Protein AF-Q2J9I0-F1 (afdb_monomer_lite)

Radius of gyration: 31.35 Å; chains: 1; bounding box: 53×67×74 Å

Organism: Frankia casuarinae (strain DSM 45818 / CECT 9043 / HFP020203 / CcI3) (NCBI:txid106370)

pLDDT: mean 77.94, std 21.4, range [38.56, 98.56]

Sequence (114 aa):
MDGHRFVVWDADGQPLGAFADFDTAHEWAHGRMRQALTRLPLTVDDRVAKVSRRLSHARCELVAWAEFAVLPGCDLPSLHRPSTATADSTPAHEHHDHRHPHPSRAVRSPRGSA

Structure (mmCIF, N/CA/C/O backbone):
data_AF-Q2J9I0-F1
#
_entry.id   AF-Q2J9I0-F1
#
loop_
_atom_site.group_PDB
_atom_site.id
_atom_site.type_symbol
_atom_site.label_atom_id
_atom_site.label_alt_id
_atom_site.label_comp_id
_atom_site.label_asym_id
_atom_site.label_entity_id
_atom_site.label_seq_id
_atom_site.pdbx_PDB_ins_code
_atom_site.Cartn_x
_atom_site.Cartn_y
_atom_site.Cartn_z
_atom_site.occupancy
_atom_site.B_iso_or_equiv
_atom_site.auth_seq_id
_atom_site.auth_comp_id
_atom_site.auth_asym_id
_atom_site.auth_atom_id
_atom_site.pdbx_PDB_model_num
ATOM 1 N N . MET A 1 1 ? 7.738 11.409 -16.083 1.00 46.25 1 MET A N 1
ATOM 2 C CA . MET A 1 1 ? 7.411 10.086 -15.518 1.00 46.25 1 MET A CA 1
ATOM 3 C C . MET A 1 1 ? 6.970 10.338 -14.101 1.00 46.25 1 MET A C 1
ATOM 5 O O . MET A 1 1 ? 7.760 10.881 -13.338 1.00 46.25 1 MET A O 1
ATOM 9 N N . ASP A 1 2 ? 5.704 10.071 -13.810 1.00 57.34 2 ASP A N 1
ATOM 10 C CA . ASP A 1 2 ? 5.081 10.424 -12.537 1.00 57.34 2 ASP A CA 1
ATOM 11 C C . ASP A 1 2 ? 5.796 9.682 -11.406 1.00 57.34 2 ASP A C 1
ATOM 13 O O . ASP A 1 2 ? 5.762 8.456 -11.326 1.00 57.34 2 ASP A O 1
ATOM 17 N N . GLY A 1 3 ? 6.536 10.438 -10.592 1.00 70.69 3 GLY A N 1
ATOM 18 C CA . GLY A 1 3 ? 7.537 9.951 -9.637 1.00 70.69 3 GLY A CA 1
ATOM 19 C C . GLY A 1 3 ? 6.978 9.208 -8.424 1.00 70.69 3 GLY A C 1
ATOM 20 O O . GLY A 1 3 ? 7.664 9.118 -7.415 1.00 70.69 3 GLY A O 1
ATOM 21 N N . HIS A 1 4 ? 5.753 8.688 -8.503 1.00 82.44 4 HIS A N 1
ATOM 22 C CA . HIS A 1 4 ? 5.077 7.996 -7.415 1.00 82.44 4 HIS A CA 1
ATOM 23 C C . HIS A 1 4 ? 4.817 6.537 -7.801 1.00 82.44 4 HIS A C 1
ATOM 25 O O . HIS A 1 4 ? 3.822 6.210 -8.447 1.00 82.44 4 HIS A O 1
ATOM 31 N N . ARG A 1 5 ? 5.749 5.658 -7.420 1.00 93.88 5 ARG A N 1
ATOM 32 C CA . ARG A 1 5 ? 5.692 4.211 -7.679 1.00 93.88 5 ARG A CA 1
ATOM 33 C C . ARG A 1 5 ? 4.739 3.485 -6.731 1.00 93.88 5 ARG A C 1
ATOM 35 O O . ARG A 1 5 ? 4.106 2.513 -7.142 1.00 93.88 5 ARG A O 1
ATOM 42 N N . PHE A 1 6 ? 4.664 3.941 -5.484 1.00 97.94 6 PHE A N 1
ATOM 43 C CA . PHE A 1 6 ? 3.933 3.270 -4.417 1.00 97.94 6 PHE A CA 1
ATOM 44 C C . PHE A 1 6 ? 2.647 4.021 -4.108 1.00 97.94 6 PHE A C 1
ATOM 46 O O . PHE A 1 6 ? 2.675 5.229 -3.882 1.00 97.94 6 PHE A O 1
ATOM 53 N N . VAL A 1 7 ? 1.520 3.316 -4.074 1.00 98.12 7 VAL A N 1
ATOM 54 C CA . VAL A 1 7 ? 0.216 3.917 -3.759 1.00 98.12 7 VAL A CA 1
ATOM 55 C C . VAL A 1 7 ? -0.366 3.237 -2.536 1.00 98.12 7 VAL A C 1
ATOM 57 O O . VAL A 1 7 ? -0.401 2.012 -2.471 1.00 98.12 7 VAL A O 1
ATOM 60 N N . VAL A 1 8 ? -0.811 4.028 -1.564 1.00 98.38 8 VAL A N 1
ATOM 61 C CA . VAL A 1 8 ? -1.473 3.521 -0.362 1.00 98.38 8 VAL A CA 1
ATOM 62 C 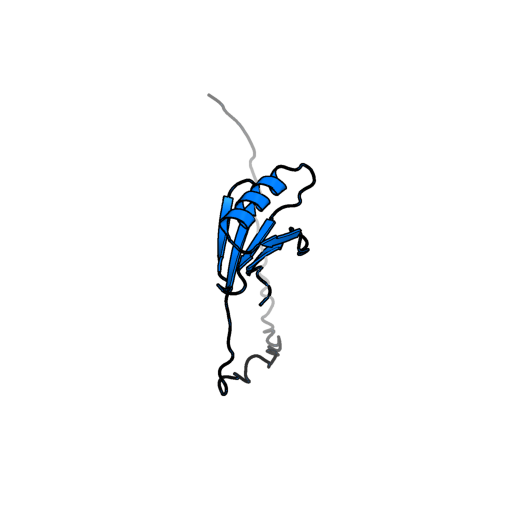C . VAL A 1 8 ? -2.979 3.595 -0.553 1.00 98.38 8 VAL A C 1
ATOM 64 O O . VAL A 1 8 ? -3.505 4.655 -0.884 1.00 98.38 8 VAL A O 1
ATOM 67 N N . TRP A 1 9 ? -3.664 2.488 -0.303 1.00 98.38 9 TRP A N 1
ATOM 68 C CA . TRP A 1 9 ? -5.107 2.327 -0.430 1.00 98.38 9 TRP A CA 1
ATOM 69 C C . TRP A 1 9 ? -5.731 1.999 0.922 1.00 98.38 9 TRP A C 1
ATOM 71 O O . TRP A 1 9 ? -5.104 1.336 1.757 1.00 98.38 9 TRP A O 1
ATOM 81 N N . ASP A 1 10 ? -6.965 2.445 1.132 1.00 97.38 10 ASP A N 1
ATOM 82 C CA . ASP A 1 10 ? -7.787 1.976 2.244 1.00 97.38 10 ASP A CA 1
ATOM 83 C C . ASP A 1 10 ? -8.492 0.644 1.938 1.00 97.38 10 ASP A C 1
ATOM 85 O O . ASP A 1 10 ? -8.355 0.059 0.860 1.00 97.38 10 ASP A O 1
ATOM 89 N N . ALA A 1 11 ? -9.247 0.155 2.922 1.00 96.06 11 ALA A N 1
ATOM 90 C CA . ALA A 1 11 ? -9.997 -1.093 2.829 1.00 96.06 11 ALA A CA 1
ATOM 91 C C . ALA A 1 11 ? -11.130 -1.058 1.787 1.00 96.06 11 ALA A C 1
ATOM 93 O O . ALA A 1 11 ? -11.565 -2.116 1.333 1.00 96.06 11 ALA A O 1
ATOM 94 N N . ASP A 1 12 ? -11.593 0.137 1.419 1.00 96.12 12 ASP A N 1
ATOM 95 C CA . ASP A 1 12 ? -12.662 0.370 0.448 1.00 96.12 12 ASP A CA 1
ATOM 96 C C . ASP A 1 12 ? -12.093 0.591 -0.976 1.00 96.12 12 ASP A C 1
ATOM 98 O O . ASP A 1 12 ? -12.837 0.837 -1.927 1.00 96.12 12 ASP A O 1
ATOM 102 N N . GLY A 1 13 ? -10.768 0.476 -1.145 1.00 95.62 13 GLY A N 1
ATOM 103 C CA . GLY A 1 13 ? -10.079 0.624 -2.426 1.00 95.62 13 GLY A CA 1
ATOM 104 C C . GLY A 1 13 ? -9.887 2.075 -2.865 1.00 95.62 13 GLY A C 1
ATOM 105 O O . GLY A 1 13 ? -9.644 2.321 -4.047 1.00 95.62 13 GLY A O 1
ATOM 106 N N . GLN A 1 14 ? -9.991 3.046 -1.953 1.00 96.94 14 GLN A N 1
ATOM 107 C CA . GLN A 1 14 ? -9.715 4.451 -2.252 1.00 96.94 14 GLN A CA 1
ATOM 108 C C . GLN A 1 14 ? -8.230 4.779 -2.059 1.00 96.94 14 GLN A C 1
ATOM 110 O O . GLN A 1 14 ? -7.627 4.358 -1.065 1.00 96.94 14 GLN A O 1
ATOM 115 N N . PRO A 1 15 ? -7.615 5.543 -2.982 1.00 96.88 15 PRO A N 1
ATOM 116 C CA . PRO A 1 15 ? -6.226 5.947 -2.844 1.00 96.88 15 PRO A CA 1
ATOM 117 C C . PRO A 1 15 ? -6.116 7.026 -1.766 1.00 96.88 15 PRO A C 1
ATOM 119 O O . PRO A 1 15 ? -6.766 8.068 -1.833 1.00 96.88 15 PRO A O 1
ATOM 122 N N . LEU A 1 16 ? -5.260 6.791 -0.779 1.00 96.94 16 LEU A N 1
ATOM 123 C CA . LEU A 1 16 ? -4.998 7.722 0.313 1.00 96.94 16 LEU A CA 1
ATOM 124 C C . LEU A 1 16 ? -3.739 8.569 0.092 1.00 96.94 16 LEU A C 1
ATOM 126 O O . LEU A 1 16 ? -3.626 9.654 0.659 1.00 96.94 16 LEU A O 1
ATOM 130 N N . GLY A 1 17 ? -2.782 8.074 -0.694 1.00 96.31 17 GLY A N 1
ATOM 131 C CA . GLY A 1 17 ? -1.522 8.768 -0.952 1.00 96.31 17 GLY A CA 1
ATOM 132 C C . GLY A 1 17 ? -0.632 8.034 -1.948 1.00 96.31 17 GLY A C 1
ATOM 133 O O . GLY A 1 17 ? -0.779 6.828 -2.151 1.00 96.31 17 GLY A O 1
ATOM 134 N N . ALA A 1 18 ? 0.293 8.769 -2.564 1.00 97.38 18 ALA A N 1
ATOM 135 C CA . ALA A 1 18 ? 1.234 8.249 -3.549 1.00 97.38 18 ALA A CA 1
ATOM 136 C C . ALA A 1 18 ? 2.662 8.713 -3.220 1.00 97.38 18 ALA A C 1
ATOM 138 O O . ALA A 1 18 ? 2.893 9.876 -2.889 1.00 97.38 18 ALA A O 1
ATOM 139 N N . PHE A 1 19 ? 3.625 7.800 -3.307 1.00 97.31 19 PHE A N 1
ATOM 140 C CA . PHE A 1 19 ? 4.976 7.950 -2.767 1.00 97.31 19 PHE A CA 1
ATOM 141 C C . PHE A 1 19 ? 6.018 7.427 -3.760 1.00 97.31 19 PHE A C 1
ATOM 143 O O . PHE A 1 19 ? 5.752 6.508 -4.541 1.00 97.31 19 PHE A O 1
ATOM 150 N N . ALA A 1 20 ? 7.206 8.029 -3.747 1.00 95.69 20 ALA A N 1
ATOM 151 C CA . ALA A 1 20 ? 8.303 7.645 -4.635 1.00 95.69 20 ALA A CA 1
ATOM 152 C C . ALA A 1 20 ? 9.011 6.366 -4.168 1.00 95.69 20 ALA A C 1
ATOM 154 O O . ALA A 1 20 ? 9.419 5.543 -4.989 1.00 95.69 20 ALA A O 1
ATOM 155 N N . ASP A 1 21 ? 9.117 6.188 -2.854 1.00 95.50 21 ASP A N 1
ATOM 156 C CA . ASP A 1 21 ? 9.835 5.110 -2.191 1.00 95.50 21 ASP A CA 1
ATOM 157 C C . ASP A 1 21 ? 8.918 4.283 -1.274 1.00 95.50 21 ASP A C 1
ATOM 159 O O . ASP A 1 21 ? 7.880 4.746 -0.792 1.00 95.50 21 ASP A O 1
ATOM 163 N N . PHE A 1 22 ? 9.302 3.023 -1.069 1.00 96.69 22 PHE A N 1
ATOM 164 C CA . PHE A 1 22 ? 8.506 2.072 -0.300 1.00 96.69 22 PHE A CA 1
ATOM 165 C C . PHE A 1 22 ? 8.505 2.402 1.193 1.00 96.69 22 PHE A C 1
ATOM 167 O O . PHE A 1 22 ? 7.448 2.350 1.819 1.00 96.69 22 PHE A O 1
ATOM 174 N N . ASP A 1 23 ? 9.668 2.737 1.755 1.00 97.94 23 ASP A N 1
ATOM 175 C CA . ASP A 1 23 ? 9.829 2.922 3.198 1.00 97.94 23 ASP A CA 1
ATOM 176 C C . ASP A 1 23 ? 8.981 4.098 3.697 1.00 97.94 23 ASP A C 1
ATOM 178 O O . ASP A 1 23 ? 8.213 3.936 4.645 1.00 97.94 23 ASP A O 1
ATOM 182 N N . THR A 1 24 ? 8.979 5.228 2.984 1.00 98.12 24 THR A N 1
ATOM 183 C CA . THR A 1 24 ? 8.126 6.385 3.299 1.00 98.12 24 THR A CA 1
ATOM 184 C C . THR A 1 24 ? 6.644 6.033 3.206 1.00 98.12 24 THR A C 1
ATOM 186 O O . THR A 1 24 ? 5.868 6.383 4.099 1.00 98.12 24 THR A O 1
ATOM 189 N N . ALA A 1 25 ? 6.222 5.312 2.160 1.00 98.25 25 ALA A N 1
ATOM 190 C CA . ALA A 1 25 ? 4.830 4.879 2.022 1.00 98.25 25 ALA A CA 1
ATOM 191 C C . ALA A 1 25 ? 4.405 3.956 3.177 1.00 98.25 25 ALA A C 1
ATOM 193 O O . ALA A 1 25 ? 3.298 4.065 3.712 1.00 98.25 25 ALA A O 1
ATOM 194 N N . HIS A 1 26 ? 5.298 3.047 3.566 1.00 98.25 26 HIS A N 1
ATOM 195 C CA . HIS A 1 26 ? 5.065 2.048 4.597 1.00 98.25 26 HIS A CA 1
ATOM 196 C C . HIS A 1 26 ? 5.014 2.668 6.001 1.00 98.25 26 HIS A C 1
ATOM 198 O O . HIS A 1 26 ? 4.090 2.386 6.770 1.00 98.25 26 HIS A O 1
ATOM 204 N N . GLU A 1 27 ? 5.941 3.569 6.324 1.00 98.31 27 GLU A N 1
ATOM 205 C CA . GLU A 1 27 ? 5.932 4.335 7.573 1.00 98.31 27 GLU A CA 1
ATOM 206 C C . GLU A 1 27 ? 4.697 5.231 7.681 1.00 98.31 27 GLU A C 1
ATOM 208 O O . GLU A 1 27 ? 4.030 5.255 8.725 1.00 98.31 27 GLU A O 1
ATOM 213 N N . TRP A 1 28 ? 4.339 5.918 6.591 1.00 98.25 28 TRP A N 1
ATOM 214 C CA . TRP A 1 28 ? 3.123 6.721 6.530 1.00 98.25 28 TRP A CA 1
ATOM 215 C C . TRP A 1 28 ? 1.881 5.866 6.798 1.00 98.25 28 TRP A C 1
ATOM 217 O O . TRP A 1 28 ? 1.038 6.246 7.617 1.00 98.25 28 TRP A O 1
ATOM 227 N N . ALA A 1 29 ? 1.789 4.681 6.183 1.00 98.19 29 ALA A N 1
ATOM 228 C CA . ALA A 1 29 ? 0.682 3.754 6.400 1.00 98.19 29 ALA A CA 1
ATOM 229 C C . ALA A 1 29 ? 0.594 3.324 7.874 1.00 98.19 29 ALA A C 1
ATOM 231 O O . ALA A 1 29 ? -0.482 3.398 8.467 1.00 98.19 29 ALA A O 1
ATOM 232 N N . HIS A 1 30 ? 1.714 2.988 8.520 1.00 98.19 30 HIS A N 1
ATOM 233 C CA . HIS A 1 30 ? 1.742 2.710 9.962 1.00 98.19 30 HIS A CA 1
ATOM 234 C C . HIS A 1 30 ? 1.302 3.907 10.818 1.00 98.19 30 HIS A C 1
ATOM 236 O O . HIS A 1 30 ? 0.601 3.741 11.821 1.00 98.19 30 HIS A O 1
ATOM 242 N N . GLY A 1 31 ? 1.688 5.127 10.438 1.00 97.38 31 GLY A N 1
ATOM 243 C CA . GLY A 1 31 ? 1.173 6.360 11.033 1.00 97.38 31 GLY A CA 1
ATOM 244 C C . GLY A 1 31 ? -0.349 6.461 10.917 1.00 97.38 31 GLY A C 1
ATOM 245 O O . GLY A 1 31 ? -1.035 6.670 11.919 1.00 97.38 31 GLY A O 1
ATOM 246 N N . ARG A 1 32 ? -0.882 6.234 9.715 1.00 97.12 32 ARG A N 1
ATOM 247 C CA . ARG A 1 32 ? -2.315 6.288 9.409 1.00 97.12 32 ARG A CA 1
ATOM 248 C C . ARG A 1 32 ? -3.116 5.246 10.192 1.00 97.12 32 ARG A C 1
ATOM 250 O O . ARG A 1 32 ? -4.166 5.584 10.731 1.00 97.12 32 ARG A O 1
ATOM 257 N N . MET A 1 33 ? -2.616 4.019 10.338 1.00 96.12 33 MET A N 1
ATOM 258 C CA . MET A 1 33 ? -3.285 2.941 11.090 1.00 96.12 33 MET A CA 1
ATOM 259 C C . MET A 1 33 ? -3.525 3.251 12.570 1.00 96.12 33 MET A C 1
ATOM 261 O O . MET A 1 33 ? -4.408 2.661 13.183 1.00 96.12 33 MET A O 1
ATOM 265 N N . ARG A 1 34 ? -2.736 4.153 13.165 1.00 95.00 34 ARG A N 1
ATOM 266 C CA . ARG A 1 34 ? -2.889 4.552 14.574 1.00 95.00 34 ARG A CA 1
ATOM 267 C C . ARG A 1 34 ? -4.033 5.544 14.799 1.00 95.00 34 ARG A C 1
ATOM 269 O O . ARG A 1 34 ? -4.341 5.869 15.941 1.00 95.00 34 ARG A O 1
ATOM 276 N N . GLN A 1 35 ? -4.657 6.037 13.733 1.00 95.00 35 GLN A N 1
ATOM 277 C CA . GLN A 1 35 ? -5.767 6.978 13.819 1.00 95.00 35 GLN A CA 1
ATOM 278 C C . GLN A 1 35 ? -7.087 6.219 14.008 1.00 95.00 35 GLN A C 1
ATOM 280 O O . GLN A 1 35 ? -7.360 5.255 13.299 1.00 95.00 35 GLN A O 1
ATOM 285 N N . ALA A 1 36 ? -7.924 6.679 14.943 1.00 86.19 36 ALA A N 1
ATOM 286 C CA . ALA A 1 36 ? -9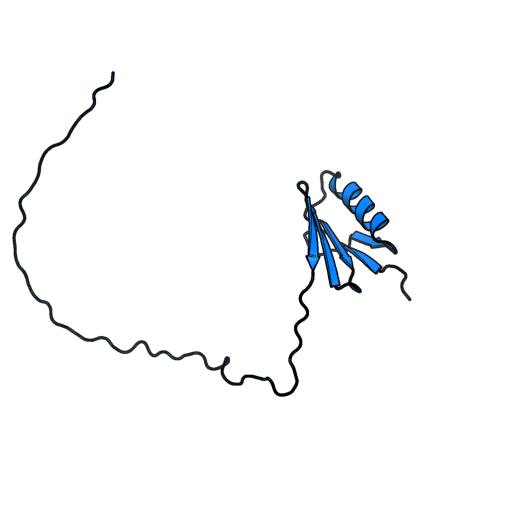.108 5.947 15.412 1.00 86.19 36 ALA A CA 1
ATOM 287 C C . ALA A 1 36 ? -10.149 5.611 14.325 1.00 86.19 36 ALA A C 1
ATOM 289 O O . ALA A 1 36 ? -10.916 4.668 14.486 1.00 86.19 36 ALA A O 1
ATOM 290 N N . LEU A 1 37 ? -10.191 6.377 13.232 1.00 90.38 37 LEU A N 1
ATOM 291 C CA . LEU A 1 37 ? -11.162 6.206 12.144 1.00 90.38 37 LEU A CA 1
ATOM 292 C C . LEU A 1 37 ? -10.586 5.484 10.920 1.00 90.38 37 LEU A C 1
ATOM 294 O O . LEU A 1 37 ? -11.276 5.344 9.910 1.00 90.38 37 LEU A O 1
ATOM 298 N N . THR A 1 38 ? -9.331 5.039 10.979 1.00 93.06 38 THR A N 1
ATOM 299 C CA . THR A 1 38 ? -8.715 4.335 9.856 1.00 93.06 38 THR A CA 1
ATOM 300 C C . THR A 1 38 ? -9.320 2.945 9.720 1.00 93.06 38 THR A C 1
ATOM 302 O O . THR A 1 38 ? -9.172 2.095 10.596 1.00 93.06 38 THR A O 1
ATOM 305 N N . ARG A 1 39 ? -9.980 2.700 8.587 1.00 94.12 39 ARG A N 1
ATOM 306 C CA . ARG A 1 39 ? -10.450 1.366 8.214 1.00 94.12 39 ARG A CA 1
ATOM 307 C C . ARG A 1 39 ? -9.282 0.522 7.723 1.00 94.12 39 ARG A C 1
ATOM 309 O O . ARG A 1 39 ? -8.464 0.982 6.931 1.00 94.12 39 ARG A O 1
ATOM 316 N N . LEU A 1 40 ? -9.216 -0.711 8.210 1.00 95.56 40 LEU A N 1
ATOM 317 C CA . LEU A 1 40 ? -8.188 -1.686 7.857 1.00 95.56 40 LEU A CA 1
ATOM 318 C C . LEU A 1 40 ? -8.768 -2.814 6.997 1.00 95.56 40 LEU A C 1
ATOM 320 O O . LEU A 1 40 ? -9.956 -3.116 7.128 1.00 95.56 40 LEU A O 1
ATOM 324 N N . PRO A 1 41 ? -7.940 -3.488 6.179 1.00 97.00 41 PRO A N 1
ATOM 325 C CA . PRO A 1 41 ? -6.493 -3.292 6.009 1.00 97.00 41 PRO A CA 1
ATOM 326 C C . PRO A 1 41 ? -6.145 -2.023 5.217 1.00 97.00 41 PRO A C 1
ATOM 328 O O . PRO A 1 41 ? -6.929 -1.586 4.383 1.00 97.00 41 PRO A O 1
ATOM 331 N N . LEU A 1 42 ? -4.948 -1.477 5.444 1.00 98.31 42 LEU A N 1
ATOM 332 C CA . LEU A 1 42 ? -4.321 -0.587 4.461 1.00 98.31 42 LEU A CA 1
ATOM 333 C C . LEU A 1 42 ? -3.458 -1.417 3.516 1.00 98.31 42 LEU A C 1
ATOM 335 O O . LEU A 1 42 ? -2.894 -2.435 3.925 1.00 98.31 42 LEU A O 1
ATOM 339 N N . THR A 1 43 ? -3.317 -0.967 2.275 1.00 98.44 43 THR A N 1
ATOM 340 C CA . THR A 1 43 ? -2.518 -1.675 1.270 1.00 98.44 43 THR A CA 1
ATOM 341 C C . THR A 1 43 ? -1.552 -0.715 0.593 1.00 98.44 43 THR A C 1
ATOM 343 O O . THR A 1 43 ? -1.984 0.313 0.092 1.00 98.44 43 THR A O 1
ATOM 346 N N . VAL A 1 44 ? -0.256 -1.026 0.580 1.00 98.56 44 VAL A N 1
ATOM 347 C CA . VAL A 1 44 ? 0.752 -0.293 -0.202 1.00 98.56 44 VAL A CA 1
ATOM 348 C C . VAL A 1 44 ? 1.052 -1.090 -1.460 1.00 98.56 44 VAL A C 1
ATOM 350 O O . VAL A 1 44 ? 1.657 -2.156 -1.379 1.00 98.56 44 VAL A O 1
ATOM 353 N N . ASP A 1 45 ? 0.644 -0.580 -2.608 1.00 98.19 45 ASP A N 1
ATOM 354 C CA . ASP A 1 45 ? 0.827 -1.236 -3.894 1.00 98.19 45 ASP A CA 1
ATOM 355 C C . ASP A 1 45 ? 2.094 -0.757 -4.588 1.00 98.19 45 ASP A C 1
ATOM 357 O O . ASP A 1 45 ? 2.297 0.443 -4.763 1.00 98.19 45 ASP A O 1
ATOM 361 N N . ASP A 1 46 ? 2.887 -1.706 -5.074 1.00 96.81 46 ASP A N 1
ATOM 362 C CA . ASP A 1 46 ? 3.929 -1.495 -6.067 1.00 96.81 46 ASP A CA 1
ATOM 363 C C . ASP A 1 46 ? 3.475 -2.116 -7.388 1.00 96.81 46 ASP A C 1
ATOM 365 O O . ASP A 1 46 ? 3.619 -3.318 -7.629 1.00 96.81 46 ASP A O 1
ATOM 369 N N . ARG A 1 47 ? 2.922 -1.282 -8.269 1.00 90.50 47 ARG A N 1
ATOM 370 C CA . ARG A 1 47 ? 2.411 -1.738 -9.570 1.00 90.50 47 ARG A CA 1
ATOM 371 C C . ARG A 1 47 ? 3.511 -2.193 -10.522 1.00 90.50 47 ARG A C 1
ATOM 373 O O . ARG A 1 47 ? 3.212 -2.939 -11.449 1.00 90.5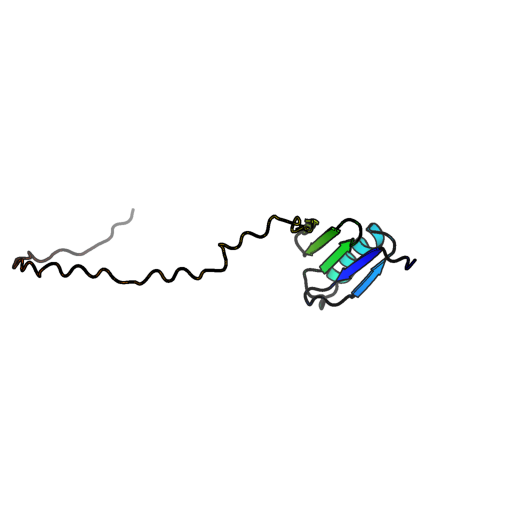0 47 ARG A O 1
ATOM 380 N N . VAL A 1 48 ? 4.751 -1.749 -10.316 1.00 91.75 48 VAL A N 1
ATOM 381 C CA . VAL A 1 48 ? 5.895 -2.150 -11.144 1.00 91.75 48 VAL A CA 1
ATOM 382 C C . VAL A 1 48 ? 6.353 -3.544 -10.741 1.00 91.75 48 VAL A C 1
ATOM 384 O O . VAL A 1 48 ? 6.513 -4.403 -11.600 1.00 91.75 48 VAL A O 1
ATOM 387 N N . ALA A 1 49 ? 6.516 -3.784 -9.438 1.00 93.25 49 ALA A N 1
ATOM 388 C CA . ALA A 1 49 ? 6.894 -5.101 -8.928 1.00 93.25 49 ALA A CA 1
ATOM 389 C C . ALA A 1 49 ? 5.716 -6.083 -8.822 1.00 93.25 49 ALA A C 1
ATOM 391 O O . ALA A 1 49 ? 5.942 -7.254 -8.535 1.00 93.25 49 ALA A O 1
ATOM 392 N N . LYS A 1 50 ? 4.479 -5.620 -9.052 1.00 94.56 50 LYS A N 1
ATOM 393 C CA . LYS A 1 50 ? 3.245 -6.419 -8.979 1.00 94.56 50 LYS A CA 1
ATOM 394 C C . LYS A 1 50 ? 3.066 -7.075 -7.613 1.00 94.56 50 LYS A C 1
ATOM 396 O O . LYS A 1 50 ? 2.763 -8.261 -7.494 1.00 94.56 50 LYS A O 1
ATOM 401 N N . VAL A 1 51 ? 3.270 -6.283 -6.567 1.00 97.00 51 VAL A N 1
ATOM 402 C CA . VAL A 1 51 ? 3.092 -6.719 -5.184 1.00 97.00 51 VAL A CA 1
ATOM 403 C C . VAL A 1 51 ? 2.348 -5.669 -4.376 1.00 97.00 51 VAL A C 1
ATOM 405 O O . VAL A 1 51 ? 2.437 -4.473 -4.644 1.00 97.00 51 VAL A O 1
ATOM 408 N N . SER A 1 52 ? 1.687 -6.123 -3.321 1.00 97.75 52 SER A N 1
ATOM 409 C CA . SER A 1 52 ? 1.139 -5.280 -2.269 1.00 97.75 52 SER A CA 1
ATOM 410 C C . SER A 1 52 ? 1.784 -5.606 -0.929 1.00 97.75 52 SER A C 1
ATOM 412 O O . SER A 1 52 ? 2.036 -6.768 -0.607 1.00 97.75 52 SER A O 1
ATOM 414 N N . ARG A 1 53 ? 1.967 -4.593 -0.085 1.00 98.31 53 ARG A N 1
ATOM 415 C CA . ARG A 1 53 ? 2.122 -4.766 1.358 1.00 98.31 53 ARG A CA 1
ATOM 416 C C . ARG A 1 53 ? 0.764 -4.545 2.008 1.00 98.31 53 ARG A C 1
ATOM 418 O O . ARG A 1 53 ? 0.259 -3.430 1.976 1.00 98.31 53 ARG A O 1
ATOM 425 N N . ARG A 1 54 ? 0.168 -5.583 2.593 1.00 98.25 54 ARG A N 1
ATOM 426 C CA . ARG A 1 54 ? -1.109 -5.495 3.313 1.00 98.25 54 ARG A CA 1
ATOM 427 C C . ARG A 1 54 ? -0.846 -5.317 4.803 1.00 98.25 54 ARG A C 1
ATOM 429 O O . ARG A 1 54 ? -0.228 -6.180 5.421 1.00 98.25 54 ARG A O 1
ATOM 436 N N . LEU A 1 55 ? -1.319 -4.220 5.379 1.00 98.25 55 LEU A N 1
ATOM 437 C CA . LEU A 1 55 ? -1.098 -3.865 6.773 1.00 98.25 55 LEU A CA 1
ATOM 438 C C . LEU A 1 55 ? -2.378 -4.044 7.593 1.00 98.25 55 LEU A C 1
ATOM 440 O O . LEU A 1 55 ? -3.454 -3.553 7.248 1.00 98.25 55 LEU A O 1
ATOM 444 N N . SER A 1 56 ? -2.235 -4.726 8.723 1.00 96.38 56 SER A N 1
ATOM 445 C CA . SER A 1 56 ? -3.256 -4.915 9.754 1.00 96.38 56 SER A CA 1
ATOM 446 C C . SER A 1 56 ? -2.633 -4.693 11.132 1.00 96.38 56 SER A C 1
ATOM 448 O O . SER A 1 56 ? -1.410 -4.675 11.253 1.00 96.38 56 SER A O 1
ATOM 450 N N . HIS A 1 57 ? -3.438 -4.586 12.192 1.00 93.44 57 HIS A N 1
ATOM 451 C CA . HIS A 1 57 ? -2.896 -4.450 13.552 1.00 93.44 57 HIS A CA 1
ATOM 452 C C . HIS A 1 57 ? -1.954 -5.593 13.965 1.00 93.44 57 HIS A C 1
ATOM 454 O O . HIS A 1 57 ? -1.103 -5.389 14.823 1.00 93.44 57 HIS A O 1
ATOM 460 N N . ALA A 1 58 ? -2.099 -6.780 13.370 1.00 93.38 58 ALA A N 1
ATOM 461 C CA . ALA A 1 58 ? -1.311 -7.951 13.739 1.00 93.38 58 ALA A CA 1
ATOM 462 C C . ALA A 1 58 ? -0.023 -8.109 12.916 1.00 93.38 58 ALA A C 1
ATOM 464 O O . ALA A 1 58 ? 0.938 -8.699 13.403 1.00 93.38 58 ALA A O 1
ATOM 465 N N . ARG A 1 59 ? -0.011 -7.663 11.651 1.00 96.19 59 ARG A N 1
ATOM 466 C CA . ARG A 1 59 ? 1.066 -7.977 10.694 1.00 96.19 59 ARG A CA 1
ATOM 467 C C . ARG A 1 59 ? 1.043 -7.118 9.432 1.00 96.19 59 ARG A C 1
ATOM 469 O O . ARG A 1 59 ? -0.015 -6.624 9.032 1.00 96.19 59 ARG A O 1
ATOM 476 N N . CYS A 1 60 ? 2.207 -7.070 8.779 1.00 97.69 60 CYS A N 1
ATOM 477 C CA . CYS A 1 60 ? 2.424 -6.541 7.433 1.00 97.69 60 CYS A CA 1
ATOM 478 C C . CYS A 1 60 ? 2.796 -7.681 6.472 1.00 97.69 60 CYS A C 1
ATOM 480 O O . CYS A 1 60 ? 3.909 -8.204 6.499 1.00 97.69 60 CYS A O 1
ATOM 482 N N . GLU A 1 61 ? 1.868 -8.072 5.607 1.00 98.19 61 GLU A N 1
ATOM 483 C CA . GLU A 1 61 ? 1.995 -9.236 4.725 1.00 98.19 61 GLU A CA 1
ATOM 484 C C . GLU A 1 61 ? 2.403 -8.808 3.312 1.00 98.19 61 GLU A C 1
ATOM 486 O O . GLU A 1 61 ? 1.845 -7.853 2.775 1.00 98.19 61 GLU A O 1
ATOM 491 N N . LEU A 1 62 ? 3.370 -9.502 2.699 1.00 97.75 62 LEU A N 1
ATOM 492 C CA . LEU A 1 62 ? 3.649 -9.351 1.265 1.00 97.75 62 LEU A CA 1
ATOM 493 C C . LEU A 1 62 ? 2.634 -10.183 0.484 1.00 97.75 62 LEU A C 1
ATOM 495 O O . LEU A 1 62 ? 2.514 -11.381 0.728 1.00 97.75 62 LEU A O 1
ATOM 499 N N . VAL A 1 63 ? 1.952 -9.567 -0.472 1.00 97.19 63 VAL A N 1
ATOM 500 C CA . VAL A 1 63 ? 1.007 -10.230 -1.369 1.00 97.19 63 VAL A CA 1
ATOM 501 C C . VAL A 1 63 ? 1.496 -10.023 -2.794 1.00 97.19 63 VAL A C 1
ATOM 503 O O . VAL A 1 63 ? 1.435 -8.912 -3.311 1.00 97.19 63 VAL A O 1
ATOM 506 N N . ALA A 1 64 ? 2.005 -11.078 -3.425 1.00 96.12 64 ALA A N 1
ATOM 507 C CA . ALA A 1 64 ? 2.337 -11.040 -4.845 1.00 96.12 64 ALA A CA 1
ATOM 508 C C . ALA A 1 64 ? 1.066 -11.159 -5.689 1.00 96.12 64 ALA A C 1
ATOM 510 O O . ALA A 1 64 ? 0.161 -11.926 -5.351 1.00 96.12 64 ALA A O 1
ATOM 511 N N . TRP A 1 65 ? 0.991 -10.400 -6.778 1.00 94.56 65 TRP A N 1
ATOM 512 C CA . TRP A 1 65 ? -0.126 -10.475 -7.709 1.00 94.56 65 TRP A CA 1
ATOM 513 C C . TRP A 1 65 ? 0.167 -11.543 -8.751 1.00 94.56 65 TRP A C 1
ATOM 515 O O . TRP A 1 65 ? 1.248 -11.581 -9.335 1.00 94.56 65 TRP A O 1
ATOM 525 N N . ALA A 1 66 ? -0.805 -12.418 -8.984 1.00 86.69 66 ALA A N 1
ATOM 526 C CA . ALA A 1 66 ? -0.712 -13.365 -10.078 1.00 86.69 66 ALA A CA 1
ATOM 527 C C . ALA A 1 66 ? -1.009 -12.642 -11.394 1.00 86.69 66 ALA A C 1
ATOM 529 O O . ALA A 1 66 ? -2.046 -11.990 -11.533 1.00 86.69 66 ALA A O 1
ATOM 530 N N . GLU A 1 67 ? -0.115 -12.791 -12.364 1.00 81.06 67 GLU A N 1
ATOM 531 C CA . GLU A 1 67 ? -0.396 -12.446 -13.750 1.00 81.06 67 GLU A CA 1
ATOM 532 C C . GLU A 1 67 ? -0.725 -13.728 -14.509 1.00 81.06 67 GLU A C 1
ATOM 534 O O . GLU A 1 67 ? 0.030 -14.700 -14.486 1.00 81.06 67 GLU A O 1
ATOM 539 N N . PHE A 1 68 ? -1.875 -13.732 -15.175 1.00 77.44 68 PHE A N 1
ATOM 540 C CA . PHE A 1 68 ? -2.285 -14.819 -16.051 1.00 77.44 68 PHE A CA 1
ATOM 541 C C . PHE A 1 68 ? -2.256 -14.308 -17.486 1.00 77.44 68 PHE A C 1
ATOM 543 O O . PHE A 1 68 ? -2.836 -13.266 -17.790 1.00 77.44 68 PHE A O 1
ATOM 550 N N . ALA A 1 69 ? -1.593 -15.050 -18.367 1.00 77.25 69 ALA A N 1
ATOM 551 C CA . ALA A 1 69 ? -1.602 -14.795 -19.798 1.00 77.25 69 ALA A CA 1
ATOM 552 C C . ALA A 1 69 ? -2.292 -15.962 -20.505 1.00 77.25 69 ALA A C 1
ATOM 554 O O . ALA A 1 69 ? -1.992 -17.125 -20.234 1.00 77.25 69 ALA A O 1
ATOM 555 N N . VAL A 1 70 ? -3.202 -15.649 -21.426 1.00 76.19 70 VAL A N 1
ATOM 556 C CA . VAL A 1 70 ? -3.710 -16.637 -22.380 1.00 76.19 70 VAL A CA 1
ATOM 557 C C . VAL A 1 70 ? -2.719 -16.689 -23.534 1.00 76.19 70 VAL A C 1
ATOM 559 O O . VAL A 1 70 ? -2.477 -15.677 -24.194 1.00 76.19 70 VAL A O 1
ATOM 562 N N . LEU A 1 71 ? -2.113 -17.854 -23.756 1.00 75.00 71 LEU A N 1
ATOM 563 C CA . LEU A 1 71 ? -1.235 -18.051 -24.902 1.00 75.00 71 LEU A CA 1
ATOM 564 C C . LEU A 1 71 ? -2.081 -18.207 -26.174 1.00 75.00 71 LEU A C 1
ATOM 566 O O . LEU A 1 71 ? -3.065 -18.954 -26.156 1.00 75.00 71 LEU A O 1
ATOM 570 N N . PRO A 1 72 ? -1.710 -17.542 -27.281 1.00 75.25 72 PRO A N 1
ATOM 571 C CA . PRO A 1 72 ? -2.418 -17.703 -28.543 1.00 75.25 72 PRO A CA 1
ATOM 572 C C . PRO A 1 72 ? -2.395 -19.177 -28.974 1.00 75.25 72 PRO A C 1
ATOM 574 O O . PRO A 1 72 ? -1.332 -19.793 -29.034 1.00 75.25 72 PRO A O 1
ATOM 577 N N . GLY A 1 73 ? -3.572 -19.744 -29.255 1.00 75.00 73 GLY A N 1
ATOM 578 C CA . GLY A 1 73 ? -3.739 -21.154 -29.637 1.00 75.00 73 GLY A CA 1
ATOM 579 C C . GLY A 1 73 ? -4.028 -22.127 -28.484 1.00 75.00 73 GLY A C 1
ATOM 580 O O . GLY A 1 73 ? -4.208 -23.314 -28.744 1.00 75.00 73 GLY A O 1
ATOM 581 N N . CYS A 1 74 ? -4.110 -21.654 -27.234 1.00 71.00 74 CYS A N 1
ATOM 582 C CA . CYS A 1 74 ? -4.487 -22.463 -26.064 1.00 71.00 74 CYS A CA 1
ATOM 583 C C . CYS A 1 74 ? -5.925 -22.217 -25.570 1.00 71.00 74 CYS A C 1
ATOM 585 O O . CYS A 1 74 ? -6.247 -22.559 -24.430 1.00 71.00 74 CYS A O 1
ATOM 587 N N . ASP A 1 75 ? -6.803 -21.652 -26.402 1.00 69.56 75 ASP A N 1
ATOM 588 C CA . ASP A 1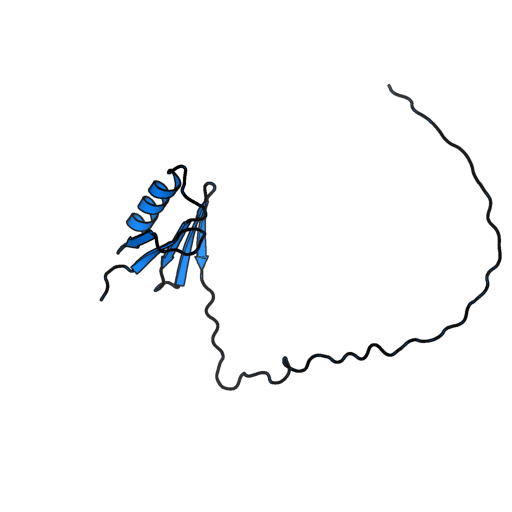 75 ? -8.235 -21.622 -26.109 1.00 69.56 75 ASP A CA 1
ATOM 589 C C . ASP A 1 75 ? -8.744 -23.068 -26.039 1.00 69.56 75 ASP A C 1
ATOM 591 O O . ASP A 1 75 ? -8.714 -23.793 -27.031 1.00 69.56 75 ASP A O 1
ATOM 595 N N . LEU A 1 76 ? -9.176 -23.521 -24.860 1.00 63.22 76 LEU A N 1
ATOM 596 C CA . LEU A 1 76 ? -9.837 -24.815 -24.698 1.00 63.22 76 LEU A CA 1
ATOM 597 C C . LEU A 1 76 ? -11.339 -24.621 -24.973 1.00 63.22 76 LEU A C 1
ATOM 599 O O . LEU A 1 76 ? -12.054 -24.165 -24.074 1.00 63.22 76 LEU A O 1
ATOM 603 N N . PRO A 1 77 ? -11.869 -24.987 -26.159 1.00 60.34 77 PRO A N 1
ATOM 604 C CA . PRO A 1 77 ? -13.286 -24.797 -26.496 1.00 60.34 77 PRO A CA 1
ATOM 605 C C . PRO A 1 77 ? -14.262 -25.613 -25.622 1.00 60.34 77 PRO A C 1
ATOM 607 O O . PRO A 1 77 ? -15.476 -25.485 -25.759 1.00 60.34 77 PRO A O 1
ATOM 610 N N . SER A 1 78 ? -13.764 -26.447 -24.706 1.00 57.28 78 SER A N 1
ATOM 611 C CA . SER A 1 78 ? -14.550 -27.482 -24.024 1.00 57.28 78 SER A CA 1
ATOM 612 C C . SER A 1 78 ? -15.119 -27.090 -22.653 1.00 57.28 78 SER A C 1
ATOM 614 O O . SER A 1 78 ? -15.955 -27.822 -22.133 1.00 57.28 78 SER A O 1
ATOM 616 N N . LEU A 1 79 ? -14.717 -25.962 -22.052 1.00 56.62 79 LEU A N 1
ATOM 617 C CA . LEU A 1 79 ? -15.227 -25.549 -20.726 1.00 56.62 79 LEU A CA 1
ATOM 618 C C . LEU A 1 79 ? -16.566 -24.792 -20.780 1.00 56.62 79 LEU A C 1
ATOM 620 O O . LEU A 1 79 ? -17.209 -24.613 -19.751 1.00 56.62 79 LEU A O 1
ATOM 624 N N . HIS A 1 80 ? -17.006 -24.372 -21.970 1.00 51.78 80 HIS A N 1
ATOM 625 C CA . HIS A 1 80 ? -18.258 -23.630 -22.165 1.00 51.78 80 HIS A CA 1
ATOM 626 C C . HIS A 1 80 ? -19.475 -24.510 -22.465 1.00 51.78 80 HIS A C 1
ATOM 628 O O . HIS A 1 80 ? -20.563 -23.978 -22.675 1.00 51.78 80 HIS A O 1
ATOM 634 N N . ARG A 1 81 ? -19.341 -25.842 -22.477 1.00 53.12 81 ARG A N 1
ATOM 635 C CA . ARG A 1 81 ? -20.521 -26.706 -22.545 1.00 53.12 81 ARG A CA 1
ATOM 636 C C . ARG A 1 81 ? -21.041 -26.903 -21.119 1.00 53.12 81 ARG A C 1
ATOM 638 O O . ARG A 1 81 ? -20.430 -27.687 -20.391 1.00 53.12 81 ARG A O 1
ATOM 645 N N . PRO A 1 82 ? -22.139 -26.242 -20.693 1.00 55.25 82 PRO A N 1
ATOM 646 C CA . PRO A 1 82 ? -22.822 -26.669 -19.484 1.00 55.25 82 PRO A CA 1
ATOM 647 C C . PRO A 1 82 ? -23.110 -28.156 -19.654 1.00 55.25 82 PRO A C 1
ATOM 649 O O . PRO A 1 82 ? -23.697 -28.580 -20.654 1.00 55.25 82 PRO A O 1
ATOM 652 N N . SER A 1 83 ? -22.610 -28.961 -18.721 1.00 53.72 83 SER A N 1
ATOM 653 C CA . SER A 1 83 ? -22.954 -30.368 -18.670 1.00 53.72 83 SER A CA 1
ATOM 654 C C . SER A 1 83 ? -24.454 -30.425 -18.420 1.00 53.72 83 SER A C 1
ATOM 656 O O . SER A 1 83 ? -24.909 -30.280 -17.288 1.00 53.72 83 SER A O 1
ATOM 658 N N . THR A 1 84 ? -25.246 -30.602 -19.476 1.00 58.44 84 THR A N 1
ATOM 659 C CA . THR A 1 84 ? -26.599 -31.132 -19.348 1.00 58.44 84 THR A CA 1
ATOM 660 C C . THR A 1 84 ? -26.440 -32.600 -18.983 1.00 58.44 84 THR A C 1
ATOM 662 O O . THR A 1 84 ? -26.657 -33.494 -19.799 1.00 58.44 84 THR A O 1
ATOM 665 N N . ALA A 1 85 ? -25.963 -32.847 -17.764 1.00 59.03 85 ALA A N 1
ATOM 666 C CA . ALA A 1 85 ? -26.202 -34.095 -17.083 1.00 59.03 85 ALA A CA 1
ATOM 667 C C . ALA A 1 85 ? -27.708 -34.116 -16.832 1.00 59.03 85 ALA A C 1
ATOM 669 O O . ALA A 1 85 ? -28.207 -33.582 -15.843 1.00 59.03 85 ALA A O 1
ATOM 670 N N . THR A 1 86 ? -28.439 -34.633 -17.815 1.00 52.47 86 THR A N 1
ATOM 671 C CA . THR A 1 86 ? -29.827 -35.030 -17.664 1.00 52.47 86 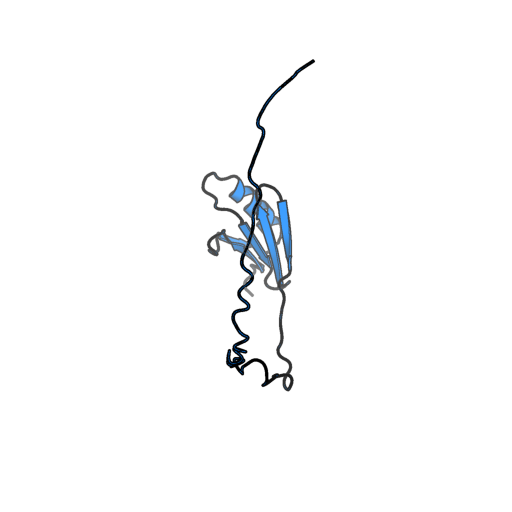THR A CA 1
ATOM 672 C C . THR A 1 86 ? -29.863 -35.955 -16.456 1.00 52.47 86 THR A C 1
ATOM 674 O O . THR A 1 86 ? -29.287 -37.043 -16.482 1.00 52.47 86 THR A O 1
ATOM 677 N N . ALA A 1 87 ? -30.472 -35.488 -15.369 1.00 60.03 87 ALA A N 1
ATOM 678 C CA . ALA A 1 87 ? -30.889 -36.344 -14.278 1.00 60.03 87 ALA A CA 1
ATOM 679 C C . ALA A 1 87 ? -32.017 -37.223 -14.822 1.00 60.03 87 ALA A C 1
ATOM 681 O O . ALA A 1 87 ? -33.188 -36.899 -14.676 1.00 60.03 87 ALA A O 1
ATOM 682 N N . ASP A 1 88 ? -31.657 -38.289 -15.526 1.00 56.00 88 ASP A N 1
ATOM 683 C CA . ASP A 1 88 ? -32.593 -39.351 -15.840 1.00 56.00 88 ASP A CA 1
ATOM 684 C C . ASP A 1 88 ? -31.898 -40.696 -15.704 1.00 56.00 88 ASP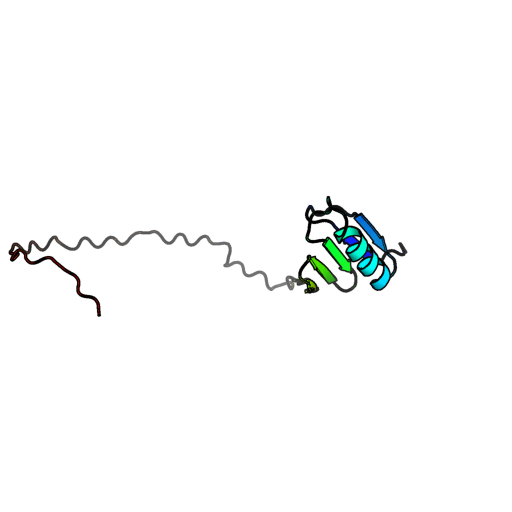 A C 1
ATOM 686 O O . ASP A 1 88 ? -31.177 -41.170 -16.580 1.00 56.00 88 ASP A O 1
ATOM 690 N N . SER A 1 89 ? -32.065 -41.265 -14.521 1.00 51.25 89 SER A N 1
ATOM 691 C CA . SER A 1 89 ? -32.120 -42.700 -14.291 1.00 51.25 89 SER A CA 1
ATOM 692 C C . SER A 1 89 ? -32.745 -42.871 -12.918 1.00 51.25 89 SER A C 1
ATOM 694 O O . SER A 1 89 ? -32.060 -42.990 -11.906 1.00 51.25 89 SER A O 1
ATOM 696 N N . THR A 1 90 ? -34.073 -42.821 -12.886 1.00 56.31 90 THR A N 1
ATOM 697 C CA . THR A 1 90 ? -34.835 -43.478 -11.827 1.00 56.31 90 THR A CA 1
ATOM 698 C C . THR A 1 90 ? -34.881 -44.963 -12.185 1.00 56.31 90 THR A C 1
ATOM 700 O O . THR A 1 90 ? -35.575 -45.305 -13.142 1.00 56.31 90 THR A O 1
ATOM 703 N N . PRO A 1 91 ? -34.208 -45.883 -11.474 1.00 47.50 91 PRO A N 1
ATOM 704 C CA . PRO A 1 91 ? -34.665 -47.254 -11.467 1.00 47.50 91 PRO A CA 1
ATOM 705 C C . PRO A 1 91 ? -35.746 -47.351 -10.392 1.00 47.50 91 PRO A C 1
ATOM 707 O O . PRO A 1 91 ? -35.488 -47.241 -9.194 1.00 47.50 91 PRO A O 1
ATOM 710 N N . ALA A 1 92 ? -36.984 -47.536 -10.841 1.00 52.81 92 ALA A N 1
ATOM 711 C CA . ALA A 1 92 ? -38.016 -48.112 -10.003 1.00 52.81 92 ALA A CA 1
ATOM 712 C C . ALA A 1 92 ? -37.530 -49.502 -9.569 1.00 52.81 92 ALA A C 1
ATOM 714 O O . ALA A 1 92 ? -37.452 -50.415 -10.390 1.00 52.81 92 ALA A O 1
ATOM 715 N N . HIS A 1 93 ? -37.181 -49.661 -8.293 1.00 51.59 93 HIS A N 1
ATOM 716 C CA . HIS A 1 93 ? -37.042 -50.985 -7.705 1.00 51.59 93 HIS A CA 1
ATOM 717 C C . HIS A 1 93 ? -37.894 -51.087 -6.444 1.00 51.59 93 HIS A C 1
ATOM 719 O O . HIS A 1 93 ? -37.556 -50.594 -5.373 1.00 51.59 93 HIS A O 1
ATOM 725 N N . GLU A 1 94 ? -39.081 -51.628 -6.708 1.00 48.44 94 GLU A N 1
ATOM 726 C CA . GLU A 1 94 ? -39.938 -52.475 -5.887 1.00 48.44 94 GLU A CA 1
ATOM 727 C C . GLU A 1 94 ? -39.809 -52.380 -4.361 1.00 48.44 94 GLU A C 1
ATOM 729 O O . GLU A 1 94 ? -38.842 -52.791 -3.724 1.00 48.44 94 GLU A O 1
ATOM 734 N N . HIS A 1 95 ? -40.917 -51.911 -3.794 1.00 49.88 95 HIS A N 1
ATOM 735 C CA . HIS A 1 95 ? -41.329 -52.034 -2.408 1.00 49.88 95 HIS A CA 1
ATOM 736 C C . HIS A 1 95 ? -41.236 -53.493 -1.932 1.00 49.88 95 HIS A C 1
ATOM 738 O O . HIS A 1 95 ? -42.113 -54.308 -2.224 1.00 49.88 95 HIS A O 1
ATOM 744 N N . HIS A 1 96 ? -40.181 -53.819 -1.183 1.00 52.03 96 HIS A N 1
ATOM 745 C CA . HIS A 1 96 ? -40.112 -55.063 -0.426 1.00 52.03 96 HIS A CA 1
ATOM 746 C C . HIS A 1 96 ? -40.647 -54.816 0.988 1.00 52.03 96 HIS A C 1
ATOM 748 O O . HIS A 1 96 ? -39.992 -54.222 1.845 1.00 52.03 96 HIS A O 1
ATOM 754 N N . ASP A 1 97 ? -41.891 -55.241 1.184 1.00 51.31 97 ASP A N 1
ATOM 755 C CA . ASP A 1 97 ? -42.625 -55.203 2.441 1.00 51.31 97 ASP A CA 1
ATOM 756 C C . ASP A 1 97 ? -42.003 -56.225 3.412 1.00 51.31 97 ASP A C 1
ATOM 758 O O . ASP A 1 97 ? -42.161 -57.443 3.271 1.00 51.31 97 ASP A O 1
ATOM 762 N N . HIS A 1 98 ? -41.230 -55.745 4.387 1.00 54.47 98 HIS A N 1
ATOM 763 C CA . HIS A 1 98 ? -40.750 -56.565 5.497 1.00 54.47 98 HIS A CA 1
ATOM 764 C C . HIS A 1 98 ? -41.370 -56.098 6.806 1.00 54.47 98 HIS A C 1
ATOM 766 O O . HIS A 1 98 ? -40.884 -55.237 7.538 1.00 54.47 98 HIS A O 1
ATOM 772 N N . ARG A 1 99 ? -42.506 -56.734 7.067 1.00 44.38 99 ARG A N 1
ATOM 773 C CA . ARG A 1 99 ? -43.327 -56.635 8.257 1.00 44.38 99 ARG A CA 1
ATOM 774 C C . ARG A 1 99 ? -42.703 -57.395 9.448 1.00 44.38 99 ARG A C 1
ATOM 776 O O . ARG A 1 99 ? -42.672 -58.619 9.443 1.00 44.38 99 ARG A O 1
ATOM 783 N N . HIS A 1 100 ? -42.390 -56.620 10.500 1.00 46.59 100 HIS A N 1
ATOM 784 C CA . HIS A 1 100 ? -42.346 -56.933 11.954 1.00 46.59 100 HIS A CA 1
ATOM 785 C C . HIS A 1 100 ? -41.189 -57.770 12.560 1.00 46.59 100 HIS A C 1
ATOM 787 O O . HIS A 1 100 ? -40.591 -58.575 11.857 1.00 46.59 100 HIS A O 1
ATOM 793 N N . PRO A 1 101 ? -40.955 -57.712 13.903 1.00 50.53 101 PRO A N 1
ATOM 794 C CA . PRO A 1 101 ? -41.401 -56.742 14.923 1.00 50.53 101 PRO A CA 1
ATOM 795 C C . PRO A 1 101 ? -40.256 -56.124 15.770 1.00 50.53 101 PRO A C 1
ATOM 797 O O . PRO A 1 101 ? -39.136 -56.620 15.838 1.00 50.53 101 PRO A O 1
ATOM 800 N N . HIS A 1 102 ? -40.591 -55.050 16.493 1.00 44.62 102 HIS A N 1
ATOM 801 C CA . HIS A 1 102 ? -39.828 -54.533 17.636 1.00 44.62 102 HIS A CA 1
ATOM 802 C C . HIS A 1 102 ? -39.733 -55.560 18.780 1.00 44.62 102 HIS A C 1
ATOM 804 O O . HIS A 1 102 ? -40.650 -56.364 18.963 1.00 44.62 102 HIS A O 1
ATOM 810 N N . PRO A 1 103 ? -38.746 -55.392 19.676 1.00 49.06 103 PRO A N 1
ATOM 811 C CA . PRO A 1 103 ? -39.133 -55.294 21.080 1.00 49.06 103 PRO A CA 1
ATOM 812 C C . PRO A 1 103 ? -38.677 -53.988 21.741 1.00 49.06 103 PRO A C 1
ATOM 814 O O . PRO A 1 103 ? -37.588 -53.457 21.530 1.00 49.06 103 PRO A O 1
ATOM 817 N N . SER A 1 104 ? -39.596 -53.481 22.550 1.00 45.78 104 SER A N 1
ATOM 818 C CA . SER A 1 104 ? -39.547 -52.268 23.352 1.00 45.78 104 SER A CA 1
ATOM 819 C C . SER A 1 104 ? -38.564 -52.350 24.531 1.00 45.78 104 SER A C 1
ATOM 821 O O . SER A 1 104 ? -38.525 -53.361 25.217 1.00 45.78 104 SER A O 1
ATOM 823 N N . ARG A 1 105 ? -37.888 -51.216 24.801 1.00 41.62 105 ARG A N 1
ATOM 824 C CA . ARG A 1 105 ? -37.755 -50.493 26.099 1.00 41.62 105 ARG A CA 1
ATOM 825 C C . ARG A 1 105 ? -37.342 -51.327 27.338 1.00 41.62 105 ARG A C 1
ATOM 827 O O . ARG A 1 105 ? -38.060 -52.220 27.749 1.00 41.62 105 ARG A O 1
ATOM 834 N N . ALA A 1 106 ? -36.264 -51.012 28.059 1.00 43.34 106 ALA A N 1
ATOM 835 C CA . ALA A 1 106 ? -36.135 -49.947 29.076 1.00 43.34 106 ALA A CA 1
ATOM 836 C C . ALA A 1 106 ? -34.714 -50.068 29.700 1.00 43.34 106 ALA A C 1
ATOM 838 O O . ALA A 1 106 ? -34.161 -51.158 29.702 1.00 43.34 106 ALA A O 1
ATOM 839 N N . VAL A 1 107 ? -34.030 -49.036 30.205 1.00 48.59 107 VAL A N 1
ATOM 840 C CA . VAL A 1 107 ? -34.233 -48.406 31.527 1.00 48.59 107 VAL A CA 1
ATOM 841 C C . VAL A 1 107 ? -33.317 -47.174 31.635 1.00 48.59 107 VAL A C 1
ATOM 843 O O . VAL A 1 107 ? -32.247 -47.107 31.038 1.00 48.59 107 VAL A O 1
ATOM 846 N N . ARG A 1 108 ? -33.771 -46.187 32.409 1.00 43.53 108 ARG A N 1
ATOM 847 C CA . ARG A 1 108 ? -33.160 -44.878 32.663 1.00 43.53 108 ARG A CA 1
ATOM 848 C C . ARG A 1 108 ? -32.450 -44.857 34.036 1.00 43.53 108 ARG A C 1
ATOM 850 O O . ARG A 1 108 ? -33.012 -45.399 34.981 1.00 43.53 108 ARG A O 1
ATOM 857 N N . SER A 1 109 ? -31.364 -44.065 34.121 1.00 44.25 109 SER A N 1
ATOM 858 C CA . SER A 1 109 ? -30.877 -43.251 35.279 1.00 44.25 109 SER A CA 1
ATOM 859 C C . SER A 1 109 ? -30.044 -43.928 36.405 1.00 44.25 109 SER A C 1
ATOM 861 O O . SER A 1 109 ? -30.126 -45.140 36.544 1.00 44.25 109 SER A O 1
ATOM 863 N N . PRO A 1 110 ? -29.379 -43.172 37.328 1.00 54.06 110 PRO A N 1
ATOM 864 C CA . PRO A 1 110 ? -28.461 -42.011 37.186 1.00 54.06 110 PRO A CA 1
ATOM 865 C C . PRO A 1 110 ? -27.180 -42.061 38.102 1.00 54.06 110 PRO A C 1
ATOM 867 O O . PRO A 1 110 ? -27.046 -42.946 38.930 1.00 54.06 110 PRO A O 1
ATOM 870 N N . ARG A 1 111 ? -26.289 -41.049 37.957 1.00 44.53 111 ARG A N 1
ATOM 871 C CA . ARG A 1 111 ? -25.296 -40.417 38.893 1.00 44.53 111 ARG A CA 1
ATOM 872 C C . ARG A 1 111 ? -24.586 -41.218 40.016 1.00 44.53 111 ARG A C 1
ATOM 874 O O . ARG A 1 111 ? -25.230 -41.747 40.910 1.00 44.53 111 ARG A O 1
ATOM 881 N N . GLY A 1 112 ? -23.268 -40.993 40.135 1.00 38.56 112 GLY A N 1
ATOM 882 C CA . GLY A 1 112 ? -22.515 -41.077 41.399 1.00 38.56 112 GLY A CA 1
ATOM 883 C C . GLY A 1 112 ? -21.126 -40.420 41.309 1.00 38.56 112 GLY A C 1
ATOM 884 O O . GLY A 1 112 ? -20.333 -40.806 40.458 1.00 38.56 112 GLY A O 1
ATOM 885 N N . SER A 1 113 ? -20.872 -39.413 42.152 1.00 46.06 113 SER A N 1
ATOM 886 C CA . SER A 1 113 ? -19.565 -38.777 42.395 1.00 46.06 113 SER A CA 1
ATOM 887 C C . SER A 1 113 ? -18.759 -39.553 43.440 1.00 46.06 113 SER A C 1
ATOM 889 O O . SER A 1 113 ? -19.362 -40.067 44.382 1.00 46.06 113 SER A O 1
ATOM 891 N N . ALA A 1 114 ? -17.429 -39.514 43.340 1.00 50.88 114 ALA A N 1
ATOM 892 C CA . ALA A 1 114 ? -16.484 -39.371 44.454 1.00 50.88 114 ALA A CA 1
ATOM 893 C C . ALA A 1 114 ? -15.144 -38.882 43.890 1.00 50.88 114 ALA A C 1
ATOM 895 O O . ALA A 1 114 ? -14.728 -39.436 42.848 1.00 50.88 114 ALA A O 1
#

Foldseek 3Di:
DPQFQKFKAAPVGDTPDTHNDDVVVVVVLVVQQVDPPGHDFIWIDRVVQQWIFTDDPVDTDIGHHDDDDDDPPPPDPPPPDDPPPPPDDDDDDDDDDDDDDDDDDDDDDDDDDD

Secondary structure (DSSP, 8-state):
--S--EEEE-TTS-EEEEESSHHHHHHHHHHHHTSTT--S-EEEEETTTTEEEEE-SS-EEEEEPPP--PPTT---TTTTS---------------------------------